Protein AF-A0AAU6J043-F1 (afdb_monomer_lite)

Foldseek 3Di:
DPPQQAAPQPRHGDDPPQWDAQPLPLRGTHGPDPDVVGSNVVCQVVPPSNPDPDLVNLLVLLVQLLVCVVVVVPVSNVVSLVVDDLVSSLSNQLSVLVNVCVVCVVPDPPVRSVVVSVVSSVVSNVVSVVVD

Sequence (132 aa):
MTARLRCAVCDRPLKAGRHRLCVRGCGAHLCRAVHIPQCTDVHGGQCPNRPEPDMNDYLNVGALITAAALDDDTAAVRMLLASLPPEQIAAAVEGAVLAMAGLVREVVTPEAVQNAARSARVLAIQAANERN

pLDDT: mean 75.79, std 11.31, range [46.62, 94.94]

Structure (mmCIF, N/CA/C/O backbone):
data_AF-A0AAU6J043-F1
#
_entry.id   AF-A0AAU6J043-F1
#
loop_
_atom_site.group_PDB
_atom_site.id
_atom_site.type_symbol
_atom_site.label_atom_id
_atom_site.label_alt_id
_atom_site.label_comp_id
_atom_site.label_asym_id
_atom_site.label_entity_id
_atom_site.label_seq_id
_atom_site.pdbx_PDB_ins_code
_atom_site.Cartn_x
_atom_site.Cartn_y
_atom_site.Cartn_z
_atom_site.occupancy
_atom_site.B_iso_or_equiv
_atom_site.auth_seq_id
_atom_site.auth_comp_id
_atom_site.auth_asym_id
_atom_site.auth_atom_id
_atom_site.pdbx_PDB_model_num
ATOM 1 N N . MET A 1 1 ? 16.695 16.497 -39.782 1.00 46.62 1 MET A N 1
ATOM 2 C CA . MET A 1 1 ? 17.287 15.668 -38.708 1.00 46.62 1 MET A CA 1
ATOM 3 C C . MET A 1 1 ? 16.155 15.004 -37.939 1.00 46.62 1 MET A C 1
ATOM 5 O O . MET A 1 1 ? 15.464 15.684 -37.198 1.00 46.62 1 MET A O 1
ATOM 9 N N . THR A 1 2 ? 15.881 13.718 -38.156 1.00 51.16 2 THR A N 1
ATOM 10 C CA . THR A 1 2 ? 14.850 13.001 -37.388 1.00 51.16 2 THR A CA 1
ATOM 11 C C . THR A 1 2 ? 15.378 12.769 -35.976 1.00 51.16 2 THR A C 1
ATOM 13 O O . THR A 1 2 ? 16.361 12.046 -35.801 1.00 51.16 2 THR A O 1
ATOM 16 N N . ALA A 1 3 ? 14.767 13.405 -34.974 1.00 58.16 3 ALA A N 1
ATOM 17 C CA . ALA A 1 3 ? 15.091 13.157 -33.575 1.00 58.16 3 ALA A CA 1
ATOM 18 C C . ALA A 1 3 ? 14.932 11.654 -33.297 1.00 58.16 3 ALA A C 1
ATOM 20 O O . ALA A 1 3 ? 13.850 11.084 -33.457 1.00 58.16 3 ALA A O 1
ATOM 21 N N . ARG A 1 4 ? 16.034 10.979 -32.955 1.00 77.06 4 ARG A N 1
ATOM 22 C CA . ARG A 1 4 ? 15.996 9.564 -32.580 1.00 77.06 4 ARG A CA 1
ATOM 23 C C . ARG A 1 4 ? 15.392 9.487 -31.185 1.00 77.06 4 ARG A C 1
ATOM 25 O O . ARG A 1 4 ? 16.060 9.839 -30.218 1.00 77.06 4 ARG A O 1
ATOM 32 N N . LEU A 1 5 ? 14.141 9.039 -31.098 1.00 88.50 5 LEU A N 1
ATOM 33 C CA . LEU A 1 5 ? 13.497 8.706 -29.828 1.00 88.50 5 LEU A CA 1
ATOM 34 C C . LEU A 1 5 ? 14.398 7.750 -29.031 1.00 88.50 5 LEU A C 1
ATOM 36 O O . LEU A 1 5 ? 15.001 6.841 -29.610 1.00 88.50 5 LEU A O 1
ATOM 40 N N . ARG A 1 6 ? 14.487 7.943 -27.715 1.00 93.00 6 ARG A N 1
ATOM 41 C CA . ARG A 1 6 ? 15.280 7.107 -26.804 1.00 93.00 6 ARG A CA 1
ATOM 42 C C . ARG A 1 6 ? 14.400 6.523 -25.710 1.00 93.00 6 ARG A C 1
ATOM 44 O O . ARG A 1 6 ? 13.366 7.090 -25.369 1.00 93.00 6 ARG A O 1
ATOM 51 N N . CYS A 1 7 ? 14.793 5.358 -25.205 1.00 93.69 7 CYS A N 1
ATOM 52 C CA . CYS A 1 7 ? 14.125 4.738 -24.070 1.00 93.69 7 CYS A CA 1
ATOM 53 C C . CYS A 1 7 ? 14.317 5.602 -22.819 1.00 93.69 7 CYS A C 1
ATOM 55 O O . CYS A 1 7 ? 15.455 5.881 -22.460 1.00 93.69 7 CYS A O 1
ATOM 57 N N . ALA A 1 8 ? 13.239 5.943 -22.115 1.00 93.81 8 ALA A N 1
ATOM 58 C CA . ALA A 1 8 ? 13.307 6.750 -20.894 1.00 93.81 8 ALA A CA 1
ATOM 59 C C . ALA A 1 8 ? 14.033 6.062 -19.717 1.00 93.81 8 ALA A C 1
ATOM 61 O O . ALA A 1 8 ? 14.361 6.723 -18.742 1.00 93.81 8 ALA A O 1
ATOM 62 N N . VAL A 1 9 ? 14.266 4.744 -19.796 1.00 94.38 9 VAL A N 1
ATOM 63 C CA . VAL A 1 9 ? 14.916 3.960 -18.729 1.00 94.38 9 VAL A CA 1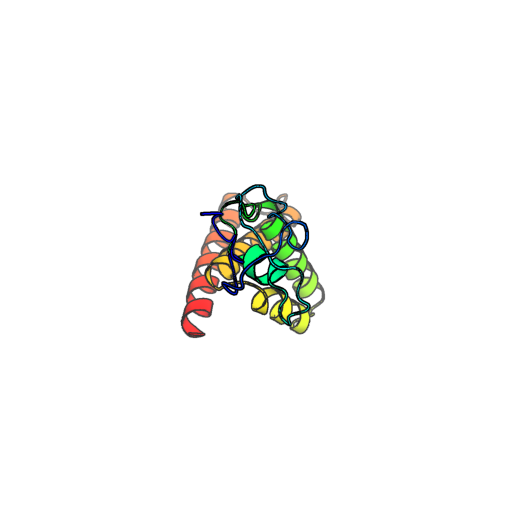
ATOM 64 C C . VAL A 1 9 ? 16.356 3.597 -19.075 1.00 94.38 9 VAL A C 1
ATOM 66 O O . VAL A 1 9 ? 17.258 3.826 -18.284 1.00 94.38 9 VAL A O 1
ATOM 69 N N . CYS A 1 10 ? 16.585 3.002 -20.249 1.00 92.81 10 CYS A N 1
ATOM 70 C CA . CYS A 1 10 ? 17.901 2.468 -20.623 1.00 92.81 10 CYS A CA 1
ATOM 71 C C . CYS A 1 10 ? 18.623 3.287 -21.700 1.00 92.81 10 CYS A C 1
ATOM 73 O O . CYS A 1 10 ? 19.609 2.817 -22.260 1.00 92.81 10 CYS A O 1
ATOM 75 N N . ASP A 1 11 ? 18.079 4.451 -22.067 1.00 92.38 11 ASP A N 1
ATOM 76 C CA . ASP A 1 11 ? 18.603 5.393 -23.071 1.00 92.38 11 ASP A CA 1
ATOM 77 C C . ASP A 1 11 ? 18.838 4.816 -24.489 1.00 92.38 11 ASP A C 1
ATOM 79 O O . ASP A 1 11 ? 19.315 5.485 -25.410 1.00 92.38 11 ASP A O 1
ATOM 83 N N . ARG A 1 12 ? 18.443 3.560 -24.728 1.00 90.06 12 ARG A N 1
ATOM 84 C CA . ARG A 1 12 ? 18.629 2.887 -26.016 1.00 90.06 12 ARG A CA 1
ATOM 85 C C . ARG A 1 12 ? 17.862 3.614 -27.133 1.00 90.06 12 ARG A C 1
ATOM 87 O O . ARG A 1 12 ? 16.671 3.891 -26.957 1.00 90.06 12 ARG A O 1
ATOM 94 N N . PRO A 1 13 ? 18.474 3.832 -28.316 1.00 91.31 13 PRO A N 1
ATOM 95 C CA . PRO A 1 13 ? 17.778 4.379 -29.476 1.00 91.31 13 PRO A CA 1
ATOM 96 C C . PRO A 1 13 ? 16.594 3.503 -29.895 1.00 91.31 13 PRO A C 1
ATOM 98 O O . PRO A 1 13 ? 16.728 2.290 -30.084 1.00 91.31 13 PRO A O 1
ATOM 101 N N . LEU A 1 14 ? 15.434 4.125 -30.074 1.00 90.88 14 LEU A N 1
ATOM 102 C CA . LEU A 1 14 ? 14.192 3.462 -30.440 1.00 90.88 14 LEU A CA 1
ATOM 103 C C . LEU A 1 14 ? 13.976 3.535 -31.950 1.00 90.88 14 LEU A C 1
ATOM 105 O O . LEU A 1 14 ? 14.108 4.586 -32.576 1.00 90.88 14 LEU A O 1
ATOM 109 N N . LYS A 1 15 ? 13.601 2.399 -32.543 1.00 85.50 15 LYS A N 1
ATOM 110 C CA . LYS A 1 15 ? 13.125 2.352 -33.931 1.00 85.50 15 LYS A CA 1
ATOM 111 C C . LYS A 1 15 ? 11.628 2.674 -33.965 1.00 85.50 15 LYS A C 1
ATOM 113 O O . LYS A 1 15 ? 10.886 2.298 -33.049 1.00 85.50 15 LYS A O 1
ATOM 118 N N . ALA A 1 16 ? 11.182 3.341 -35.029 1.00 78.50 16 ALA A N 1
ATOM 119 C CA . ALA A 1 16 ? 9.761 3.580 -35.280 1.00 78.50 16 ALA A CA 1
ATOM 120 C C . ALA A 1 16 ? 8.977 2.252 -35.217 1.00 78.50 16 ALA A C 1
ATOM 122 O O . ALA A 1 16 ? 9.461 1.219 -35.683 1.00 78.50 16 ALA A O 1
ATOM 123 N N . GLY A 1 17 ? 7.821 2.253 -34.547 1.00 79.25 17 GLY A N 1
ATOM 124 C CA . GLY A 1 17 ? 6.982 1.061 -34.350 1.00 79.25 17 GLY A CA 1
ATOM 125 C C . GLY A 1 17 ? 7.531 -0.017 -33.397 1.00 79.25 17 GLY A C 1
ATOM 126 O O . GLY A 1 17 ? 6.811 -0.956 -33.069 1.00 79.25 17 GLY A O 1
ATOM 127 N N . ARG A 1 18 ? 8.775 0.094 -32.901 1.00 85.06 18 ARG A N 1
ATOM 128 C CA . ARG A 1 18 ? 9.401 -0.889 -31.985 1.00 85.06 18 ARG A CA 1
ATOM 129 C C . ARG A 1 18 ? 9.582 -0.377 -30.555 1.00 85.06 18 ARG A C 1
ATOM 131 O O . ARG A 1 18 ? 10.531 -0.747 -29.866 1.00 85.06 18 ARG A O 1
ATOM 13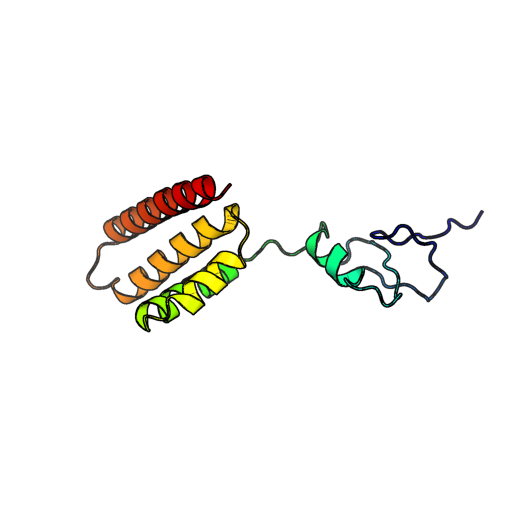8 N N . HIS A 1 19 ? 8.666 0.466 -30.101 1.00 91.38 19 HIS A N 1
ATOM 139 C CA . HIS A 1 19 ? 8.612 0.938 -28.721 1.00 91.38 19 HIS A CA 1
ATOM 140 C C . HIS A 1 19 ? 7.172 0.896 -28.194 1.00 91.38 19 HIS A C 1
ATOM 142 O O . HIS A 1 19 ? 6.235 0.548 -28.921 1.00 91.38 19 HIS A O 1
ATOM 148 N N . ARG A 1 20 ? 7.003 1.142 -26.900 1.00 91.50 20 ARG A N 1
ATOM 149 C CA . ARG A 1 20 ? 5.707 1.351 -26.250 1.00 91.50 20 ARG A CA 1
ATOM 150 C C . ARG A 1 20 ? 5.709 2.741 -25.636 1.00 91.50 20 ARG A C 1
ATOM 152 O O . ARG A 1 20 ? 6.757 3.211 -25.206 1.00 91.50 20 ARG A O 1
ATOM 159 N N . LEU A 1 21 ? 4.554 3.384 -25.625 1.00 93.81 21 LEU A N 1
ATOM 160 C CA . LEU A 1 21 ? 4.342 4.564 -24.799 1.00 93.81 21 LEU A CA 1
ATOM 161 C C . LEU A 1 21 ? 3.949 4.106 -23.397 1.00 93.81 21 LEU A C 1
ATOM 163 O O . LEU A 1 21 ? 3.380 3.022 -23.234 1.00 93.81 21 LEU A O 1
ATOM 167 N N . CYS A 1 22 ? 4.262 4.915 -22.392 1.00 93.94 22 CYS A N 1
ATOM 168 C CA . CYS A 1 22 ? 3.766 4.680 -21.047 1.00 93.94 22 CYS A CA 1
ATOM 169 C C . CYS A 1 22 ? 2.233 4.631 -21.053 1.00 93.94 22 CYS A C 1
ATOM 171 O O . CYS A 1 22 ? 1.573 5.574 -21.490 1.00 93.94 22 CYS A O 1
ATOM 173 N N . VAL A 1 23 ? 1.674 3.542 -20.523 1.00 91.81 23 VAL A N 1
ATOM 174 C CA . VAL A 1 23 ? 0.219 3.331 -20.428 1.00 91.81 23 VAL A CA 1
ATOM 175 C C . VAL A 1 23 ? -0.470 4.350 -19.518 1.00 91.81 23 VAL A C 1
ATOM 177 O O . VAL A 1 23 ? -1.669 4.555 -19.632 1.00 91.81 23 VAL A O 1
ATOM 180 N N . ARG A 1 24 ? 0.294 5.024 -18.648 1.00 89.62 24 ARG A N 1
ATOM 181 C CA . ARG A 1 24 ? -0.195 6.079 -17.746 1.00 89.62 24 ARG A CA 1
ATOM 182 C C . ARG A 1 24 ? -0.161 7.478 -18.372 1.00 89.62 24 ARG A C 1
ATOM 184 O O . ARG A 1 24 ? -0.362 8.471 -17.683 1.00 89.62 24 ARG A O 1
ATOM 191 N N . GLY A 1 25 ? 0.160 7.584 -19.663 1.00 92.00 25 GLY A N 1
ATOM 192 C CA . GLY A 1 25 ? 0.055 8.840 -20.409 1.00 92.00 25 GLY A CA 1
ATOM 193 C C . GLY A 1 25 ? 1.128 9.891 -20.104 1.00 92.00 25 GLY A C 1
ATOM 194 O O . GLY A 1 25 ? 0.972 11.030 -20.520 1.00 92.00 25 GLY A O 1
ATOM 195 N N . CYS A 1 26 ? 2.235 9.545 -19.434 1.00 94.00 26 CYS A N 1
ATOM 196 C CA . CYS A 1 26 ? 3.302 10.513 -19.121 1.00 94.00 26 CYS A CA 1
ATOM 197 C C . CYS A 1 26 ? 4.197 10.884 -20.324 1.00 94.00 26 CYS A C 1
ATOM 199 O O . CYS A 1 26 ? 5.170 11.614 -20.171 1.00 94.00 26 CYS A O 1
ATOM 201 N N . GLY A 1 27 ? 3.925 10.333 -21.512 1.00 93.38 27 GLY A N 1
ATOM 202 C CA . GLY A 1 27 ? 4.703 10.577 -22.732 1.00 93.38 27 GLY A CA 1
ATOM 203 C C . GLY A 1 27 ? 6.028 9.808 -22.836 1.00 93.38 27 GLY A C 1
ATOM 204 O O . GLY A 1 27 ? 6.693 9.887 -23.866 1.00 93.38 27 GLY A O 1
ATOM 205 N N . ALA A 1 28 ? 6.419 9.025 -21.824 1.00 94.25 28 ALA A N 1
ATOM 206 C CA . ALA A 1 28 ? 7.666 8.262 -21.871 1.00 94.25 28 ALA A CA 1
ATOM 207 C C . ALA A 1 28 ? 7.635 7.159 -22.946 1.00 94.25 28 ALA A C 1
ATOM 209 O O . ALA A 1 28 ? 6.700 6.354 -23.011 1.00 94.25 28 ALA A O 1
ATOM 210 N N . HIS A 1 29 ? 8.698 7.083 -23.753 1.00 94.94 29 HIS A N 1
ATOM 211 C CA . HIS A 1 29 ? 8.910 6.003 -24.715 1.00 94.94 29 HIS A CA 1
ATOM 212 C C . HIS A 1 29 ? 9.773 4.898 -24.092 1.00 94.94 29 HIS A C 1
ATOM 214 O O . HIS A 1 29 ? 10.864 5.154 -23.586 1.00 94.94 29 HIS A O 1
ATOM 220 N N . LEU A 1 30 ? 9.308 3.652 -24.159 1.00 94.25 30 LEU A N 1
ATOM 221 C CA . LEU A 1 30 ? 9.937 2.488 -23.535 1.00 94.25 30 LEU A CA 1
ATOM 222 C C . LEU A 1 30 ? 10.290 1.443 -24.594 1.00 94.25 30 LEU A C 1
ATOM 224 O O . LEU A 1 30 ? 9.494 1.138 -25.491 1.00 94.25 30 LEU A O 1
ATOM 228 N N . CYS A 1 31 ? 11.497 0.885 -24.511 1.00 93.06 31 CYS A N 1
ATOM 229 C CA . CYS A 1 31 ? 11.907 -0.185 -25.413 1.00 93.06 31 CYS A CA 1
ATOM 230 C C . CYS A 1 31 ? 11.124 -1.480 -25.118 1.00 93.06 31 CYS A C 1
ATOM 232 O O . CYS A 1 31 ? 10.635 -1.695 -24.014 1.00 93.06 31 CYS A O 1
ATOM 234 N N . ARG A 1 32 ? 11.000 -2.355 -26.125 1.00 88.81 32 ARG A N 1
ATOM 235 C CA . ARG A 1 32 ? 10.397 -3.699 -25.987 1.00 88.81 32 ARG A CA 1
ATOM 236 C C . ARG A 1 32 ? 11.442 -4.807 -25.836 1.00 88.81 32 ARG A C 1
ATOM 238 O O . ARG A 1 32 ? 11.144 -5.969 -26.087 1.00 88.81 32 ARG A O 1
ATOM 245 N N . ALA A 1 33 ? 12.688 -4.440 -25.555 1.00 85.50 33 ALA A N 1
ATOM 246 C CA . ALA A 1 33 ? 13.732 -5.431 -25.364 1.00 85.50 33 ALA A CA 1
ATOM 247 C C . ALA A 1 33 ? 13.439 -6.224 -24.083 1.00 85.50 33 ALA A C 1
ATOM 249 O O . ALA A 1 33 ? 13.030 -5.647 -23.076 1.00 85.50 33 ALA A O 1
ATOM 250 N N . VAL A 1 34 ? 13.631 -7.540 -24.147 1.00 81.69 34 VAL A N 1
ATOM 251 C CA . VAL A 1 34 ? 13.470 -8.441 -23.003 1.00 81.69 34 VAL A CA 1
ATOM 252 C C . VAL A 1 34 ? 14.674 -8.230 -22.081 1.00 81.69 34 VAL A C 1
ATOM 254 O O . VAL A 1 34 ? 15.723 -8.838 -22.269 1.00 81.69 34 VAL A O 1
ATOM 257 N N . HIS A 1 35 ? 14.547 -7.292 -21.145 1.00 77.44 35 HIS A N 1
ATOM 258 C CA . HIS A 1 35 ? 15.497 -7.059 -20.057 1.00 77.44 35 HIS A CA 1
ATOM 259 C C . HIS A 1 35 ? 14.917 -7.612 -18.752 1.00 77.44 35 HIS A C 1
ATOM 261 O O . HIS A 1 35 ? 13.697 -7.660 -18.601 1.00 77.44 35 HIS A O 1
ATOM 267 N N . ILE A 1 36 ? 15.779 -8.016 -17.817 1.00 75.06 36 ILE A N 1
ATOM 268 C CA . ILE A 1 36 ? 15.386 -8.337 -16.441 1.00 75.06 36 ILE A CA 1
ATOM 269 C C . ILE A 1 36 ? 16.142 -7.365 -15.526 1.00 75.06 36 ILE A C 1
ATOM 271 O O . ILE A 1 36 ? 17.372 -7.443 -15.483 1.00 75.06 36 ILE A O 1
ATOM 275 N N . PRO A 1 37 ? 15.449 -6.438 -14.836 1.00 82.62 37 PRO A N 1
ATOM 276 C CA . PRO A 1 37 ? 14.009 -6.145 -14.931 1.00 82.62 37 PRO A CA 1
ATOM 277 C C . PRO A 1 37 ? 13.607 -5.502 -16.276 1.00 82.62 37 PRO A C 1
ATOM 279 O O . PRO A 1 37 ? 14.440 -4.909 -16.970 1.00 82.62 37 PRO A O 1
ATOM 282 N N . GLN A 1 38 ? 12.328 -5.602 -16.663 1.00 89.31 38 GLN A N 1
ATOM 283 C CA . GLN A 1 38 ? 11.850 -4.976 -17.902 1.00 89.31 38 GLN A CA 1
ATOM 284 C C . GLN A 1 38 ? 11.786 -3.454 -17.739 1.00 89.31 38 GLN A C 1
ATOM 286 O O . GLN A 1 38 ? 11.384 -2.940 -16.696 1.00 89.31 38 GLN A O 1
ATOM 291 N N . CYS A 1 39 ? 12.112 -2.699 -18.796 1.00 92.81 39 CYS A N 1
ATOM 292 C CA . CYS A 1 39 ? 12.040 -1.232 -18.751 1.00 92.81 39 CYS A CA 1
ATOM 293 C C . CYS A 1 39 ? 10.622 -0.705 -18.465 1.00 92.81 39 CYS A C 1
ATOM 295 O O . CYS A 1 39 ? 10.480 0.409 -17.972 1.00 92.81 39 CYS A O 1
ATOM 297 N N . THR A 1 40 ? 9.578 -1.482 -18.763 1.00 90.56 40 THR A N 1
ATOM 298 C CA . THR A 1 40 ? 8.196 -1.161 -18.381 1.00 90.56 40 THR A CA 1
ATOM 299 C C . THR A 1 40 ? 7.990 -1.165 -16.876 1.00 90.56 40 THR A C 1
ATOM 301 O O . THR A 1 40 ? 7.345 -0.255 -16.363 1.00 90.56 40 THR A O 1
ATOM 304 N N . ASP A 1 41 ? 8.582 -2.127 -16.178 1.00 88.06 41 ASP A N 1
ATOM 305 C CA . ASP A 1 41 ? 8.394 -2.311 -14.740 1.00 88.06 41 ASP A CA 1
ATOM 306 C C . ASP A 1 41 ? 9.216 -1.276 -13.972 1.00 88.06 41 ASP A C 1
ATOM 308 O O . ASP A 1 41 ? 8.693 -0.581 -13.102 1.00 88.06 41 ASP A O 1
ATOM 312 N N . VAL A 1 42 ? 10.475 -1.079 -14.388 1.00 90.38 42 VAL A N 1
ATOM 313 C CA . VAL A 1 42 ? 11.356 -0.039 -13.833 1.00 90.38 42 VAL A CA 1
ATOM 314 C C . VAL A 1 42 ? 10.718 1.344 -13.984 1.00 90.38 42 VAL A C 1
ATOM 316 O O . VAL A 1 42 ? 10.601 2.085 -13.009 1.00 90.38 42 VAL A O 1
ATOM 319 N N . HIS A 1 43 ? 10.231 1.679 -15.186 1.00 92.88 43 HIS A N 1
ATOM 320 C CA . HIS A 1 43 ? 9.510 2.934 -15.399 1.00 92.88 43 HIS A CA 1
ATOM 321 C C . HIS A 1 43 ? 8.216 3.001 -14.580 1.00 92.88 43 HIS A C 1
ATOM 323 O O . HIS A 1 43 ? 7.858 4.062 -14.077 1.00 92.88 43 HIS A O 1
ATOM 329 N N . GLY A 1 44 ? 7.511 1.878 -14.429 1.00 87.94 44 GLY A N 1
ATOM 330 C CA . GLY A 1 44 ? 6.297 1.774 -13.629 1.00 87.94 44 GLY A CA 1
ATOM 331 C C . GLY A 1 44 ? 6.481 2.257 -12.187 1.00 87.94 44 GLY A C 1
ATOM 332 O O . GLY A 1 44 ? 5.582 2.907 -11.660 1.00 87.94 44 GLY A O 1
ATOM 333 N N . GLY A 1 45 ? 7.638 2.033 -11.563 1.00 83.62 45 GLY A N 1
ATOM 334 C CA . GLY A 1 45 ? 7.924 2.567 -10.223 1.00 83.62 45 GLY A CA 1
ATOM 335 C C . GLY A 1 45 ? 8.195 4.079 -10.188 1.00 83.62 45 GLY A C 1
ATOM 336 O O . GLY A 1 45 ? 7.907 4.742 -9.191 1.00 83.62 45 GLY A O 1
ATOM 337 N N . GLN A 1 46 ? 8.714 4.632 -11.288 1.00 88.31 46 GLN A N 1
ATOM 338 C CA . GLN A 1 46 ? 9.259 5.996 -11.384 1.00 88.31 46 GLN A CA 1
ATOM 339 C C . GLN A 1 46 ? 8.375 6.974 -12.177 1.00 88.31 46 GLN A C 1
ATOM 341 O O . GLN A 1 46 ? 8.721 8.141 -12.339 1.00 88.31 46 GLN A O 1
ATOM 346 N N . CYS A 1 47 ? 7.259 6.506 -12.734 1.00 91.25 47 CYS A N 1
ATOM 347 C CA . CYS A 1 47 ? 6.401 7.317 -13.589 1.00 91.25 47 CYS A CA 1
ATOM 348 C C . CYS A 1 47 ? 5.794 8.495 -12.800 1.00 91.25 47 CYS A C 1
ATOM 350 O O . CYS A 1 47 ? 5.205 8.252 -11.747 1.00 91.25 47 CYS A O 1
ATOM 352 N N . PRO A 1 48 ? 5.844 9.739 -13.316 1.00 88.31 48 PRO A N 1
ATOM 353 C CA . PRO A 1 48 ? 5.231 10.892 -12.650 1.00 88.31 48 PRO A CA 1
ATOM 354 C C . PRO A 1 48 ? 3.700 10.797 -12.602 1.00 88.31 48 PRO A C 1
ATOM 356 O O . PRO A 1 48 ? 3.084 11.323 -11.689 1.00 88.31 48 PRO A O 1
ATOM 359 N N . ASN A 1 49 ? 3.096 10.061 -13.540 1.00 90.12 49 ASN A N 1
ATOM 360 C CA . ASN A 1 49 ? 1.667 9.742 -13.541 1.00 90.12 49 ASN A CA 1
ATOM 361 C C . ASN A 1 49 ? 1.391 8.394 -12.858 1.00 90.12 49 ASN A C 1
ATOM 363 O O . ASN A 1 49 ? 0.419 7.714 -13.199 1.00 90.12 49 ASN A O 1
ATOM 367 N N . ARG A 1 50 ? 2.285 7.907 -11.984 1.00 83.94 50 ARG A N 1
ATOM 368 C CA . ARG A 1 50 ? 1.930 6.761 -11.144 1.00 83.94 50 ARG A CA 1
ATOM 369 C C . ARG A 1 50 ? 0.745 7.189 -10.270 1.00 83.94 50 ARG A C 1
ATOM 371 O O . ARG A 1 50 ? 0.785 8.306 -9.757 1.00 83.94 50 ARG A O 1
ATOM 378 N N . PRO A 1 51 ? -0.300 6.356 -10.136 1.00 73.88 51 PRO A N 1
ATOM 379 C CA . PRO A 1 51 ? -1.326 6.638 -9.147 1.00 73.88 51 PRO A CA 1
ATOM 380 C C . PRO A 1 51 ? -0.631 6.791 -7.796 1.00 73.88 51 PRO A C 1
ATOM 382 O O . PRO A 1 51 ? 0.268 6.005 -7.470 1.00 73.88 51 PRO A O 1
ATOM 385 N N . GLU A 1 52 ? -0.986 7.837 -7.055 1.00 69.00 52 GLU A N 1
ATOM 386 C CA . GLU A 1 52 ? -0.637 7.854 -5.644 1.00 69.00 52 GLU A CA 1
ATOM 387 C C . GLU A 1 52 ? -1.284 6.621 -5.008 1.00 69.00 52 GLU A C 1
ATOM 389 O O . GLU A 1 52 ? -2.409 6.279 -5.386 1.00 69.00 52 GLU A O 1
ATOM 394 N N . PRO A 1 53 ? -0.568 5.902 -4.131 1.00 63.56 53 PRO A N 1
ATOM 395 C CA . PRO A 1 53 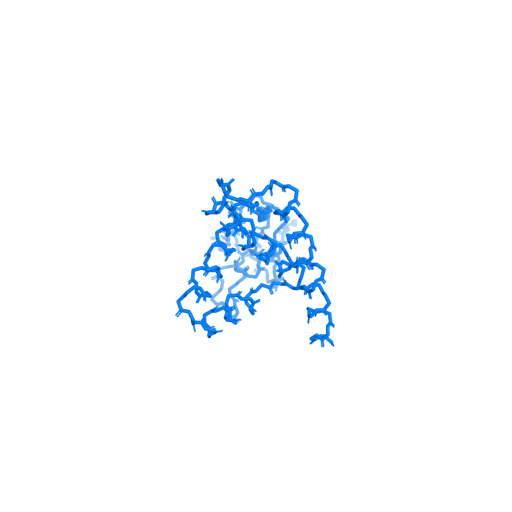? -1.168 4.789 -3.413 1.00 63.56 53 PRO A CA 1
ATOM 396 C C . PRO A 1 53 ? -2.439 5.291 -2.721 1.00 63.56 53 PRO A C 1
ATOM 398 O O . PRO A 1 53 ? -2.387 6.258 -1.957 1.00 63.56 53 PRO A O 1
ATOM 401 N N . ASP A 1 54 ? -3.578 4.678 -3.054 1.00 62.81 54 ASP A N 1
ATOM 402 C CA . ASP A 1 54 ? -4.866 5.038 -2.467 1.00 62.81 54 ASP A CA 1
ATOM 403 C C . ASP A 1 54 ? -4.783 4.752 -0.964 1.00 62.81 54 ASP A C 1
ATOM 405 O O . ASP A 1 54 ? -4.209 3.754 -0.527 1.00 62.81 54 ASP A O 1
ATOM 409 N N . MET A 1 55 ? -5.381 5.614 -0.151 1.00 53.22 55 MET A N 1
ATOM 410 C CA . MET A 1 55 ? -5.559 5.363 1.272 1.00 53.22 55 MET A CA 1
ATOM 411 C C . MET A 1 55 ? -6.220 3.986 1.529 1.00 53.22 55 MET A C 1
ATOM 413 O O . MET A 1 55 ? -5.916 3.336 2.530 1.00 53.22 55 MET A O 1
ATOM 417 N N . ASN A 1 56 ? -7.052 3.496 0.595 1.00 55.72 56 ASN A N 1
ATOM 418 C CA . ASN A 1 56 ? -7.618 2.141 0.624 1.00 55.72 56 ASN A CA 1
ATOM 419 C C . ASN A 1 56 ? -6.582 1.016 0.476 1.00 55.72 56 ASN A C 1
ATOM 421 O O . ASN A 1 56 ? -6.780 -0.053 1.052 1.00 55.72 56 ASN A O 1
ATOM 425 N N . ASP A 1 57 ? -5.472 1.224 -0.238 1.00 65.81 57 ASP A N 1
ATOM 426 C CA . ASP A 1 57 ? -4.422 0.205 -0.370 1.00 65.81 57 ASP A CA 1
ATOM 427 C C . ASP A 1 57 ? -3.760 -0.062 0.989 1.00 65.81 57 ASP A C 1
ATOM 429 O O . ASP A 1 57 ? -3.506 -1.212 1.351 1.00 65.81 57 ASP A O 1
ATOM 433 N N . TYR A 1 58 ? -3.577 0.981 1.803 1.00 64.00 58 TYR A N 1
ATOM 434 C CA . TYR A 1 58 ? -3.035 0.845 3.156 1.00 64.00 58 TYR A CA 1
ATOM 435 C C . TYR A 1 58 ? -4.027 0.234 4.143 1.00 64.00 58 TYR A C 1
ATOM 437 O O . TYR A 1 58 ? -3.613 -0.516 5.025 1.00 64.00 58 TYR A O 1
ATOM 445 N N . LEU A 1 59 ? -5.327 0.504 3.990 1.00 62.59 59 LEU A N 1
ATOM 446 C CA . LEU A 1 59 ? -6.362 -0.167 4.781 1.00 62.59 59 LEU A CA 1
ATO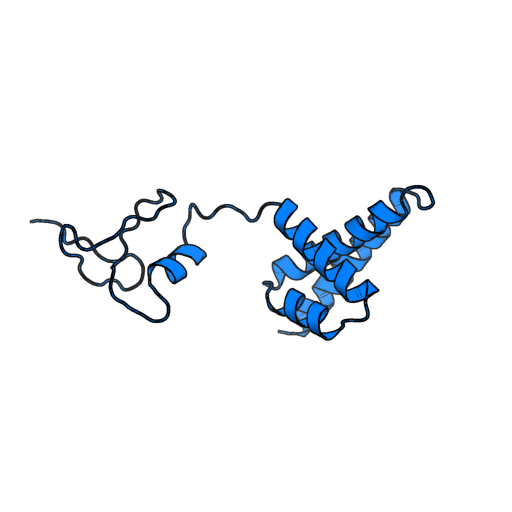M 447 C C . LEU A 1 59 ? -6.427 -1.665 4.461 1.00 62.59 59 LEU A C 1
ATOM 449 O O . LEU A 1 59 ? -6.548 -2.472 5.379 1.00 62.59 59 LEU A O 1
ATOM 453 N N . ASN A 1 60 ? -6.272 -2.047 3.192 1.00 66.06 60 ASN A N 1
ATOM 454 C CA . ASN A 1 60 ? -6.226 -3.451 2.781 1.00 66.06 60 ASN A CA 1
ATOM 455 C C . ASN A 1 60 ? -4.978 -4.164 3.321 1.00 66.06 60 ASN A C 1
ATOM 457 O O . ASN A 1 60 ? -5.083 -5.265 3.861 1.00 66.06 60 ASN A O 1
ATOM 461 N N . VAL A 1 61 ? -3.801 -3.533 3.238 1.00 69.12 61 VAL A N 1
ATOM 462 C CA . VAL A 1 61 ? -2.567 -4.082 3.825 1.00 69.12 61 VAL A CA 1
ATOM 463 C C . VAL A 1 61 ? -2.668 -4.155 5.351 1.00 69.12 61 VAL A C 1
ATOM 465 O O . VAL A 1 61 ? -2.304 -5.172 5.937 1.00 69.12 61 VAL A O 1
ATOM 468 N N . GLY A 1 62 ? -3.222 -3.125 5.996 1.00 66.31 62 GLY A N 1
ATOM 469 C CA . GLY A 1 62 ? -3.495 -3.111 7.432 1.00 66.31 62 GLY A CA 1
ATOM 470 C C . GLY A 1 62 ? -4.429 -4.246 7.856 1.00 66.31 62 GLY A C 1
ATOM 471 O O . GLY A 1 62 ? -4.121 -4.960 8.803 1.00 66.31 62 GLY A O 1
ATOM 472 N N . ALA A 1 63 ? -5.513 -4.484 7.113 1.00 66.56 63 ALA A N 1
ATOM 473 C CA . ALA A 1 63 ? -6.444 -5.581 7.370 1.00 66.56 63 ALA A CA 1
ATOM 474 C C . ALA A 1 63 ? -5.790 -6.965 7.214 1.00 66.56 63 ALA A C 1
ATOM 476 O O . ALA A 1 63 ? -6.047 -7.852 8.026 1.00 66.56 63 ALA A O 1
ATOM 477 N N . LEU A 1 64 ? -4.916 -7.149 6.219 1.00 67.19 64 LEU A N 1
ATOM 478 C CA . LEU A 1 64 ? -4.156 -8.392 6.038 1.00 67.19 64 LEU A CA 1
ATOM 479 C C . LEU A 1 64 ? -3.148 -8.623 7.170 1.00 67.19 64 LEU A C 1
ATOM 481 O O . LEU A 1 64 ? -3.020 -9.747 7.648 1.00 67.19 64 LEU A O 1
ATOM 485 N N . ILE A 1 65 ? -2.469 -7.567 7.630 1.00 69.12 65 ILE A N 1
ATOM 486 C CA . ILE A 1 65 ? -1.577 -7.633 8.795 1.00 69.12 65 ILE A CA 1
ATOM 487 C C . ILE A 1 65 ? -2.374 -8.007 10.048 1.00 69.12 65 ILE A C 1
ATOM 489 O O . ILE A 1 65 ? -1.944 -8.876 10.802 1.00 69.12 65 ILE A O 1
ATOM 493 N N . THR A 1 66 ? -3.540 -7.391 10.258 1.00 70.00 66 THR A N 1
ATOM 494 C CA . THR A 1 66 ? -4.431 -7.715 11.378 1.00 70.00 66 THR A CA 1
ATOM 495 C C . THR A 1 66 ? -4.908 -9.163 11.317 1.00 70.00 66 THR A C 1
ATOM 497 O O . THR A 1 66 ? -4.838 -9.852 12.327 1.00 70.00 66 THR A O 1
ATOM 500 N N . ALA A 1 67 ? -5.360 -9.642 10.156 1.00 66.81 67 ALA A N 1
ATOM 501 C CA . ALA A 1 67 ? -5.807 -11.023 9.988 1.00 66.81 67 ALA A CA 1
ATOM 502 C C . ALA A 1 67 ? -4.675 -12.022 10.278 1.00 66.81 67 ALA A C 1
ATOM 504 O O . ALA A 1 67 ? -4.848 -12.918 11.095 1.00 66.81 67 ALA A O 1
ATOM 505 N N . ALA A 1 68 ? -3.487 -11.804 9.704 1.00 65.56 68 ALA A N 1
ATOM 506 C CA . ALA A 1 68 ? -2.321 -12.647 9.959 1.00 65.56 68 ALA A CA 1
ATOM 507 C C . ALA A 1 68 ? -1.895 -12.633 11.438 1.00 65.56 68 ALA A C 1
ATOM 509 O O . ALA A 1 68 ? -1.507 -13.664 11.976 1.00 65.56 68 ALA A O 1
ATOM 510 N N . ALA A 1 69 ? -1.994 -11.483 12.113 1.00 68.00 69 ALA A N 1
ATOM 511 C CA . ALA A 1 69 ? -1.713 -11.382 13.542 1.00 68.00 69 ALA A CA 1
ATOM 512 C C . ALA A 1 69 ? -2.753 -12.120 14.405 1.00 68.00 69 ALA A C 1
ATOM 514 O O . ALA A 1 69 ? -2.383 -12.714 15.414 1.00 68.00 69 ALA A O 1
ATOM 515 N N . LEU A 1 70 ? -4.035 -12.100 14.019 1.00 67.75 70 LEU A N 1
ATOM 516 C CA . LEU A 1 70 ? -5.095 -12.854 14.701 1.00 67.75 70 LEU A CA 1
ATOM 517 C C . LEU A 1 70 ? -4.937 -14.373 14.524 1.00 67.75 70 LEU A C 1
ATOM 519 O O . LEU A 1 70 ? -5.274 -15.116 15.442 1.00 67.75 70 LEU A O 1
ATOM 523 N N . ASP A 1 71 ? -4.383 -14.813 13.392 1.00 68.38 71 ASP A N 1
ATOM 524 C CA . ASP A 1 71 ? -4.066 -16.219 13.103 1.00 68.38 71 ASP A CA 1
ATOM 525 C C . ASP A 1 71 ? -2.698 -16.673 13.673 1.00 68.38 71 ASP A C 1
ATOM 527 O O . ASP A 1 71 ? -2.262 -17.794 13.412 1.00 68.38 71 ASP A O 1
ATOM 531 N N . ASP A 1 72 ? -2.010 -15.818 14.444 1.00 68.19 72 ASP A N 1
ATOM 532 C CA . ASP A 1 72 ? -0.653 -16.034 14.990 1.00 68.19 72 ASP A CA 1
ATOM 533 C C . ASP A 1 72 ? 0.428 -16.305 13.909 1.00 68.19 72 ASP A C 1
ATOM 535 O O . ASP A 1 72 ? 1.529 -16.796 14.183 1.00 68.19 72 ASP A O 1
ATOM 539 N N . ASP A 1 73 ? 0.162 -15.924 12.651 1.00 72.69 73 ASP A N 1
ATOM 540 C CA . ASP A 1 73 ? 1.085 -16.064 11.520 1.00 72.69 73 ASP A CA 1
ATOM 541 C C . ASP A 1 73 ? 2.091 -14.903 11.478 1.00 72.69 73 ASP A C 1
ATOM 543 O O . ASP A 1 73 ? 2.070 -13.980 10.653 1.00 72.69 73 ASP A O 1
ATOM 547 N N . THR A 1 74 ? 3.043 -14.976 12.404 1.00 73.06 74 THR A N 1
ATOM 548 C CA . THR A 1 74 ? 4.124 -13.994 12.538 1.00 73.06 74 THR A CA 1
ATOM 549 C C . THR A 1 74 ? 5.005 -13.912 11.276 1.00 73.06 74 THR A C 1
ATOM 551 O O . THR A 1 74 ? 5.630 -12.876 11.021 1.00 73.06 74 THR A O 1
ATOM 554 N N . ALA A 1 75 ? 5.081 -14.978 10.468 1.00 72.75 75 ALA A N 1
ATOM 555 C CA . ALA A 1 75 ? 5.863 -14.986 9.233 1.00 72.75 75 ALA A CA 1
ATOM 556 C C . ALA A 1 75 ? 5.189 -14.138 8.145 1.00 72.75 75 ALA A C 1
ATOM 558 O O . ALA A 1 75 ? 5.856 -13.296 7.534 1.00 72.75 75 ALA A O 1
ATOM 559 N N . ALA A 1 76 ? 3.875 -14.286 7.966 1.00 67.12 76 ALA A N 1
ATOM 560 C CA . ALA A 1 76 ? 3.092 -13.472 7.043 1.00 67.12 76 ALA A CA 1
ATOM 561 C C . ALA A 1 76 ? 3.132 -11.982 7.416 1.00 67.12 76 ALA A C 1
ATOM 563 O O . ALA A 1 76 ? 3.381 -11.141 6.549 1.00 67.12 76 ALA A O 1
ATOM 564 N N . VAL A 1 77 ? 3.007 -11.646 8.708 1.00 69.75 77 VAL A N 1
ATOM 565 C CA . VA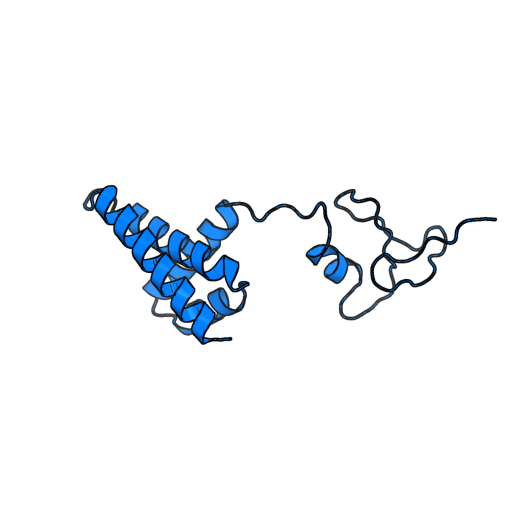L A 1 77 ? 3.138 -10.257 9.194 1.00 69.75 77 VAL A CA 1
ATOM 566 C C . VAL A 1 77 ? 4.499 -9.665 8.816 1.00 69.75 77 VAL A C 1
ATOM 568 O O . VAL A 1 77 ? 4.581 -8.554 8.287 1.00 69.75 77 VAL A O 1
ATOM 571 N N . ARG A 1 78 ? 5.587 -10.414 9.037 1.00 74.81 78 ARG A N 1
ATOM 572 C CA . ARG A 1 78 ? 6.942 -9.964 8.684 1.00 74.81 78 ARG A CA 1
ATOM 573 C C . ARG A 1 78 ? 7.113 -9.774 7.180 1.00 74.81 78 ARG A C 1
ATOM 575 O O . ARG A 1 78 ? 7.742 -8.798 6.782 1.00 74.81 78 ARG A O 1
ATOM 582 N N . MET A 1 79 ? 6.568 -10.673 6.360 1.00 71.62 79 MET A N 1
ATOM 583 C CA . MET A 1 79 ? 6.638 -10.570 4.899 1.00 71.62 79 MET A CA 1
ATOM 584 C C . MET A 1 79 ? 5.875 -9.354 4.370 1.00 71.62 79 MET A C 1
ATOM 586 O O . MET A 1 79 ? 6.417 -8.606 3.556 1.00 71.62 79 MET A O 1
ATOM 590 N N . LEU A 1 80 ? 4.656 -9.126 4.864 1.00 71.69 80 LEU A N 1
ATOM 591 C CA . LEU A 1 80 ? 3.838 -7.977 4.478 1.00 71.69 80 LEU A CA 1
ATOM 592 C C . LEU A 1 80 ? 4.549 -6.666 4.825 1.00 71.69 80 LEU A C 1
ATOM 594 O O . LEU A 1 80 ? 4.711 -5.813 3.956 1.00 71.69 80 LEU A O 1
ATOM 598 N N . LEU A 1 81 ? 5.079 -6.542 6.045 1.00 73.62 81 LEU A N 1
ATOM 599 C CA . LEU A 1 81 ? 5.825 -5.352 6.465 1.00 73.62 81 LEU A CA 1
ATOM 600 C C . LEU A 1 81 ? 7.152 -5.170 5.712 1.00 73.62 81 LEU A C 1
ATOM 602 O O . LEU A 1 81 ? 7.520 -4.041 5.408 1.00 73.62 81 LEU A O 1
ATOM 606 N N . ALA A 1 82 ? 7.872 -6.249 5.385 1.00 76.62 82 ALA A N 1
ATOM 607 C CA . ALA A 1 82 ? 9.131 -6.173 4.637 1.00 76.62 82 ALA A CA 1
ATOM 608 C C . ALA A 1 82 ? 8.944 -5.752 3.170 1.00 76.62 82 ALA A C 1
ATOM 610 O O . ALA A 1 82 ? 9.895 -5.294 2.540 1.00 76.62 82 ALA A O 1
ATOM 611 N N . SER A 1 83 ? 7.736 -5.906 2.625 1.00 76.25 83 SER A N 1
ATOM 612 C CA . SER A 1 83 ? 7.414 -5.467 1.265 1.00 76.25 83 SER A CA 1
ATOM 613 C C . SER A 1 83 ? 7.131 -3.963 1.154 1.00 76.25 83 SER A C 1
ATOM 615 O O . SER A 1 83 ? 7.043 -3.443 0.041 1.00 76.25 83 SER A O 1
ATOM 617 N N . LEU A 1 84 ? 7.008 -3.261 2.287 1.00 74.38 84 LEU A N 1
ATOM 618 C CA . LEU A 1 84 ? 6.675 -1.842 2.337 1.00 74.38 84 LEU A CA 1
ATOM 619 C C . LEU A 1 84 ? 7.930 -0.960 2.478 1.00 74.38 84 LEU A C 1
ATOM 621 O O . LEU A 1 84 ? 8.832 -1.286 3.253 1.00 74.38 84 LEU A O 1
ATOM 625 N N . PRO A 1 85 ? 7.974 0.200 1.798 1.00 73.75 85 PRO A N 1
ATOM 626 C CA . PRO A 1 85 ? 8.923 1.267 2.102 1.00 73.75 85 PRO A CA 1
ATOM 627 C C . PRO A 1 85 ? 8.803 1.750 3.561 1.00 73.75 85 PRO A C 1
ATOM 629 O O . PRO A 1 85 ? 7.692 1.741 4.103 1.00 73.75 85 PRO A O 1
ATOM 632 N N . PRO A 1 86 ? 9.890 2.226 4.202 1.00 73.00 86 PRO A N 1
ATOM 633 C CA . PRO A 1 86 ? 9.877 2.664 5.603 1.00 73.00 86 PRO A CA 1
ATOM 634 C C . PRO A 1 86 ? 8.785 3.688 5.933 1.00 73.00 86 PRO A C 1
ATOM 636 O O . PRO A 1 86 ? 8.116 3.587 6.961 1.00 73.00 86 PRO A O 1
ATOM 639 N N . GLU A 1 87 ? 8.547 4.640 5.033 1.00 72.19 87 GLU A N 1
ATOM 640 C CA . GLU A 1 87 ? 7.512 5.663 5.170 1.00 72.19 87 GLU A CA 1
ATOM 641 C C . GLU A 1 87 ? 6.081 5.094 5.132 1.00 72.19 87 GLU A C 1
ATOM 643 O O . GLU A 1 87 ? 5.159 5.703 5.674 1.00 72.19 87 GLU A O 1
ATOM 648 N N . GLN A 1 88 ? 5.895 3.911 4.541 1.00 75.31 88 GLN A N 1
ATOM 649 C CA . GLN A 1 88 ? 4.602 3.232 4.413 1.00 75.31 88 GLN A CA 1
ATOM 650 C C . GLN A 1 88 ? 4.325 2.249 5.555 1.00 75.31 88 GLN A C 1
ATOM 652 O O . GLN A 1 88 ? 3.163 1.957 5.834 1.00 75.31 88 GLN A O 1
ATOM 657 N N . ILE A 1 89 ? 5.359 1.783 6.266 1.00 76.12 89 ILE A N 1
ATOM 658 C CA . ILE A 1 89 ? 5.208 0.896 7.432 1.00 76.12 89 ILE A CA 1
ATOM 659 C C . ILE A 1 89 ? 4.327 1.559 8.498 1.00 76.12 89 ILE A C 1
ATOM 661 O O . ILE A 1 89 ? 3.406 0.935 9.020 1.00 76.12 89 ILE A O 1
ATOM 665 N N . ALA A 1 90 ? 4.561 2.841 8.786 1.00 72.69 90 ALA A N 1
ATOM 666 C CA . ALA A 1 90 ? 3.790 3.577 9.786 1.00 72.69 90 ALA A CA 1
ATOM 667 C C . ALA A 1 90 ? 2.301 3.693 9.412 1.00 72.69 90 ALA A C 1
ATOM 669 O O . ALA A 1 90 ? 1.441 3.502 10.270 1.00 72.69 90 ALA A O 1
ATOM 670 N N . ALA A 1 91 ? 2.001 3.950 8.134 1.00 70.00 91 ALA A N 1
ATOM 671 C CA . ALA A 1 91 ? 0.632 4.033 7.626 1.00 70.00 91 ALA A CA 1
ATOM 672 C C . ALA A 1 91 ? -0.082 2.669 7.658 1.00 70.00 91 ALA A C 1
ATOM 674 O O . ALA A 1 91 ? -1.249 2.595 8.036 1.00 70.00 91 ALA A O 1
ATOM 675 N N . ALA A 1 92 ? 0.622 1.582 7.328 1.00 75.25 92 ALA A N 1
ATOM 676 C CA . ALA A 1 92 ? 0.073 0.228 7.392 1.00 75.25 92 ALA A CA 1
ATOM 677 C C . ALA A 1 92 ? -0.228 -0.217 8.835 1.00 75.25 92 ALA A C 1
ATOM 679 O O . ALA A 1 92 ? -1.276 -0.808 9.092 1.00 75.25 92 ALA A O 1
ATOM 680 N N . VAL A 1 93 ? 0.652 0.109 9.789 1.00 73.06 93 VAL A N 1
ATOM 681 C CA . VAL A 1 93 ? 0.433 -0.173 11.219 1.00 73.06 93 VAL A CA 1
ATOM 682 C C . VAL A 1 93 ? -0.735 0.648 11.775 1.00 73.06 93 VAL A C 1
ATOM 684 O O . VAL A 1 93 ? -1.579 0.107 12.489 1.00 73.06 93 VAL A O 1
ATOM 687 N N . GLU A 1 94 ? -0.828 1.934 11.426 1.00 68.75 94 GLU A N 1
ATOM 688 C CA . GLU A 1 94 ? -1.972 2.780 11.789 1.00 68.75 94 GLU A CA 1
ATOM 689 C C . GLU A 1 94 ? -3.286 2.212 11.223 1.00 68.75 94 GLU A C 1
ATOM 691 O O . GLU A 1 94 ? -4.267 2.068 11.957 1.00 68.75 94 GLU A O 1
ATOM 696 N N . GLY A 1 95 ? -3.282 1.789 9.954 1.00 67.31 95 GLY A N 1
ATOM 697 C CA . GLY A 1 95 ? -4.410 1.120 9.306 1.00 67.31 95 GLY A CA 1
ATOM 698 C C . GLY A 1 95 ? -4.834 -0.177 10.004 1.00 67.31 95 GLY A C 1
ATOM 699 O O . GLY A 1 95 ? -6.027 -0.394 10.200 1.00 67.31 95 GLY A O 1
ATOM 700 N N . ALA A 1 96 ? -3.883 -1.005 10.450 1.00 71.62 96 ALA A N 1
ATOM 701 C CA . ALA A 1 96 ? -4.166 -2.233 11.199 1.00 71.62 96 ALA A CA 1
ATOM 702 C C . ALA A 1 96 ? -4.866 -1.953 12.544 1.00 71.62 96 ALA A C 1
ATOM 704 O O . ALA A 1 96 ? -5.813 -2.647 12.921 1.00 71.62 96 ALA A O 1
ATOM 705 N N . VAL A 1 97 ? -4.453 -0.899 13.260 1.00 70.00 97 VAL A N 1
ATOM 706 C CA . VAL A 1 97 ? -5.116 -0.480 14.507 1.00 70.00 97 VAL A CA 1
ATOM 707 C C . VAL A 1 97 ? -6.524 0.042 14.243 1.00 70.00 97 VAL A C 1
ATOM 709 O O . VAL A 1 97 ? -7.448 -0.308 14.975 1.00 70.00 97 VAL A O 1
ATOM 712 N N . LEU A 1 98 ? -6.717 0.832 13.185 1.00 64.25 98 LEU A N 1
ATOM 713 C CA . LEU A 1 98 ? -8.042 1.314 12.793 1.00 64.25 98 LEU A CA 1
ATOM 714 C C . LEU A 1 98 ? -8.968 0.169 12.351 1.00 64.25 98 LEU A C 1
ATOM 716 O O . LEU A 1 98 ? -10.150 0.176 12.697 1.00 64.25 98 LEU A O 1
ATOM 720 N N . ALA A 1 99 ? -8.438 -0.842 11.658 1.00 68.69 99 ALA A N 1
ATOM 721 C CA . ALA A 1 99 ? -9.183 -2.044 11.290 1.00 68.69 99 ALA A CA 1
ATOM 722 C C . ALA A 1 99 ? -9.647 -2.823 12.535 1.00 68.69 99 ALA A C 1
ATOM 724 O O . ALA A 1 99 ? -10.828 -3.152 12.646 1.00 68.69 99 ALA A O 1
ATOM 725 N N . MET A 1 100 ? -8.757 -3.037 13.514 1.00 68.31 100 MET A N 1
ATOM 726 C CA . MET A 1 100 ? -9.115 -3.652 14.803 1.00 68.31 100 MET A CA 1
ATOM 727 C C . MET A 1 100 ? -10.137 -2.816 15.576 1.00 68.31 100 MET A C 1
ATOM 729 O O . MET A 1 100 ? -11.093 -3.354 16.129 1.00 68.31 100 MET A O 1
ATOM 733 N N . ALA A 1 101 ? -9.980 -1.494 15.581 1.00 63.94 101 ALA A N 1
ATOM 734 C CA . ALA A 1 101 ? -10.913 -0.585 16.228 1.00 63.94 101 ALA A CA 1
ATOM 735 C C . ALA A 1 101 ? -12.323 -0.646 15.626 1.00 63.94 101 ALA A C 1
ATOM 737 O O . ALA A 1 101 ? -13.305 -0.550 16.360 1.00 63.94 101 ALA A O 1
ATOM 738 N N . GLY A 1 102 ? -12.437 -0.860 14.311 1.00 65.06 102 GLY A N 1
ATOM 739 C CA . GLY A 1 102 ? -13.716 -1.100 13.645 1.00 65.06 102 GLY A CA 1
ATOM 740 C C . GLY A 1 102 ? -14.482 -2.293 14.228 1.00 65.06 102 GLY A C 1
ATOM 741 O O . GLY A 1 102 ? -15.703 -2.214 14.361 1.00 65.06 102 GLY A O 1
ATOM 742 N N . LEU A 1 103 ? -13.772 -3.350 14.642 1.00 66.06 103 LEU A N 1
ATOM 743 C CA . LEU A 1 103 ? -14.355 -4.564 15.230 1.00 66.06 103 LEU A CA 1
ATOM 744 C C . LEU A 1 103 ? -14.857 -4.362 16.668 1.00 66.06 103 LEU A C 1
ATOM 746 O O . LEU A 1 103 ? -15.764 -5.065 17.100 1.00 66.06 103 LEU A O 1
ATOM 750 N N . VAL A 1 104 ? -14.294 -3.400 17.407 1.00 65.88 104 VAL A N 1
ATOM 751 C CA . VAL A 1 104 ? -14.612 -3.151 18.829 1.00 65.88 104 VAL A CA 1
ATOM 752 C C . VAL A 1 104 ? -15.297 -1.803 19.076 1.00 65.88 104 VAL A C 1
ATOM 754 O O . VAL A 1 104 ? -15.458 -1.382 20.220 1.00 65.88 104 VAL A O 1
ATOM 757 N N . ARG A 1 105 ? -15.736 -1.113 18.016 1.00 67.69 105 ARG A N 1
ATOM 758 C CA . ARG A 1 105 ? -16.282 0.256 18.088 1.00 67.69 105 ARG A CA 1
ATOM 759 C C . ARG A 1 105 ? -17.516 0.410 18.986 1.00 67.69 105 ARG A C 1
ATOM 761 O O . ARG A 1 105 ? -17.836 1.520 19.387 1.00 67.69 105 ARG A O 1
ATOM 768 N N . GLU A 1 106 ? -18.232 -0.681 19.255 1.00 73.69 106 GLU A N 1
ATOM 769 C CA . GLU A 1 106 ? -19.420 -0.682 20.122 1.00 73.69 106 GLU A CA 1
ATOM 770 C C . GLU A 1 106 ? -19.064 -0.716 21.614 1.00 73.69 106 GLU A C 1
ATOM 772 O O . GLU A 1 106 ? -19.902 -0.408 22.456 1.00 73.69 106 GLU A O 1
ATOM 777 N N . VAL A 1 107 ? -17.815 -1.057 21.944 1.00 76.94 107 VAL A N 1
ATOM 778 C CA . VAL A 1 107 ? -17.329 -1.214 23.323 1.00 76.94 107 VAL A CA 1
ATOM 779 C C . VAL A 1 107 ? -16.129 -0.316 23.652 1.00 76.94 107 VAL A C 1
ATOM 781 O O . VAL A 1 107 ? -15.750 -0.209 24.816 1.00 76.94 107 VAL A O 1
ATOM 784 N N . VAL A 1 108 ? -15.547 0.366 22.659 1.00 71.31 108 VAL A N 1
ATOM 785 C CA . VAL A 1 108 ? -14.399 1.275 22.818 1.00 71.31 108 VAL A CA 1
ATOM 786 C C . VAL A 1 108 ? -14.744 2.670 22.300 1.00 71.31 108 VAL A C 1
ATOM 788 O O . VAL A 1 108 ? -15.332 2.820 21.231 1.00 71.31 108 VAL A O 1
ATOM 791 N N . THR A 1 109 ? -14.353 3.713 23.038 1.00 76.44 109 THR A N 1
ATOM 792 C CA . THR A 1 109 ? -14.615 5.099 22.630 1.00 76.44 109 THR A CA 1
ATOM 793 C C . THR A 1 109 ? -13.754 5.516 21.427 1.00 76.44 109 THR A C 1
ATOM 795 O O . THR A 1 109 ? -12.606 5.077 21.303 1.00 76.44 109 THR A O 1
ATOM 798 N N . PRO A 1 110 ? -14.243 6.426 20.561 1.00 69.44 110 PRO A N 1
ATOM 799 C CA . PRO A 1 110 ? -13.463 6.940 19.431 1.00 69.44 110 PRO A CA 1
ATOM 800 C C . PRO A 1 110 ? -12.123 7.571 19.837 1.00 69.44 110 PRO A C 1
ATOM 802 O O . PRO A 1 110 ? -11.132 7.443 19.124 1.00 69.44 110 PRO A O 1
ATOM 805 N N . GLU A 1 111 ? -12.070 8.224 20.999 1.00 71.88 111 GLU A N 1
ATOM 806 C CA . GLU A 1 111 ? -10.846 8.833 21.528 1.00 71.88 111 GLU A CA 1
ATOM 807 C C . GLU A 1 111 ? -9.789 7.780 21.896 1.00 71.88 111 GLU A C 1
ATOM 809 O O . GLU A 1 111 ? -8.617 7.928 21.550 1.00 71.88 111 GLU A O 1
ATOM 814 N N . ALA A 1 112 ? -10.195 6.677 22.535 1.00 68.81 112 ALA A N 1
ATOM 815 C CA . ALA A 1 112 ? -9.288 5.579 22.860 1.00 68.81 112 ALA A CA 1
ATOM 816 C C . ALA A 1 112 ? -8.702 4.936 21.591 1.00 68.81 112 ALA A C 1
ATOM 818 O O . ALA A 1 112 ? -7.503 4.658 21.536 1.00 68.81 112 ALA A O 1
ATOM 819 N N . VAL A 1 113 ? -9.519 4.789 20.543 1.00 67.00 113 VAL A N 1
ATOM 820 C CA . VAL A 1 113 ? -9.081 4.316 19.220 1.00 67.00 113 VAL A CA 1
ATOM 821 C C . VAL A 1 113 ? -8.039 5.251 18.605 1.00 67.00 113 VAL A C 1
ATOM 823 O O . VAL A 1 113 ? -6.983 4.798 18.162 1.00 67.00 113 VAL A O 1
ATOM 826 N N . GLN A 1 114 ? -8.300 6.559 18.599 1.00 67.50 114 GLN A N 1
ATOM 827 C CA . GLN A 1 114 ? -7.374 7.548 18.040 1.00 67.50 114 GLN A CA 1
ATOM 828 C C . GLN A 1 114 ? -6.046 7.592 18.805 1.00 67.50 114 GLN A C 1
ATOM 830 O O . GLN A 1 114 ? -4.980 7.709 18.195 1.00 67.50 114 GLN A O 1
ATOM 835 N N . ASN A 1 115 ? -6.089 7.461 20.132 1.00 69.69 115 ASN A N 1
ATOM 836 C CA . ASN A 1 115 ? -4.889 7.406 20.962 1.00 69.69 115 ASN A CA 1
ATOM 837 C C . ASN A 1 115 ? -4.070 6.132 20.700 1.00 69.69 115 ASN A C 1
ATOM 839 O O . ASN A 1 115 ? -2.842 6.208 20.595 1.00 69.69 115 ASN A O 1
ATOM 843 N N . ALA A 1 116 ? -4.727 4.981 20.530 1.00 68.50 116 ALA A N 1
ATOM 844 C CA . ALA A 1 116 ? -4.065 3.731 20.163 1.00 68.50 116 ALA A CA 1
ATOM 845 C C . ALA A 1 116 ? -3.398 3.818 18.780 1.00 68.50 116 ALA A C 1
ATOM 847 O O . ALA A 1 116 ? -2.220 3.485 18.648 1.00 68.50 116 ALA A O 1
ATOM 848 N N . ALA A 1 117 ? -4.107 4.341 17.773 1.00 65.44 117 ALA A N 1
ATOM 849 C CA . ALA A 1 117 ? -3.583 4.529 16.419 1.00 65.44 117 ALA A CA 1
ATOM 850 C C . ALA A 1 117 ? -2.352 5.452 16.406 1.00 65.44 117 ALA A C 1
ATOM 852 O O . ALA A 1 117 ? -1.310 5.108 15.843 1.00 65.44 117 ALA A O 1
ATOM 853 N N . ARG A 1 118 ? -2.426 6.585 17.121 1.00 70.94 118 ARG A N 1
ATOM 854 C CA . ARG A 1 118 ? -1.302 7.522 17.269 1.00 70.94 118 ARG A CA 1
ATOM 855 C C . ARG A 1 118 ? -0.090 6.861 17.929 1.00 70.94 118 ARG A C 1
ATOM 857 O O . ARG A 1 118 ? 1.033 7.060 17.475 1.00 70.94 118 ARG A O 1
ATOM 864 N N . SER A 1 119 ? -0.315 6.076 18.982 1.00 69.12 119 SER A N 1
ATOM 865 C CA . SER A 1 119 ? 0.758 5.412 19.732 1.00 69.12 119 SER A CA 1
ATOM 866 C C . SER A 1 119 ? 1.450 4.339 18.890 1.00 69.12 119 SER A C 1
ATOM 868 O O . SER A 1 119 ? 2.678 4.294 18.829 1.00 69.12 119 SER A O 1
ATOM 870 N N . ALA A 1 120 ? 0.671 3.528 18.171 1.00 69.06 120 ALA A N 1
ATOM 871 C CA . ALA A 1 120 ? 1.191 2.510 17.265 1.00 69.06 120 ALA A CA 1
ATOM 872 C C . ALA A 1 120 ? 2.024 3.119 16.127 1.00 69.06 120 ALA A C 1
ATOM 874 O O . ALA A 1 120 ? 3.108 2.621 15.825 1.00 69.06 120 ALA A O 1
ATOM 875 N N . ARG A 1 121 ? 1.576 4.244 15.552 1.00 69.94 121 ARG A N 1
ATOM 876 C CA . ARG A 1 121 ? 2.332 4.979 14.529 1.00 69.94 121 ARG A CA 1
ATOM 877 C C . ARG A 1 121 ? 3.696 5.451 15.041 1.00 69.94 121 ARG A C 1
ATOM 879 O O . ARG A 1 121 ? 4.692 5.290 14.341 1.00 69.94 121 ARG A O 1
ATOM 886 N N . VAL A 1 122 ? 3.754 6.031 16.244 1.00 72.38 122 VAL A N 1
ATOM 887 C CA . VAL A 1 122 ? 5.016 6.513 16.840 1.00 72.38 122 VAL A CA 1
ATOM 888 C C . VAL A 1 122 ? 6.006 5.363 17.029 1.00 72.38 122 VAL A C 1
ATOM 890 O O . VAL A 1 122 ? 7.156 5.479 16.606 1.00 72.38 122 VAL A O 1
ATOM 893 N N . LEU A 1 123 ? 5.549 4.241 17.593 1.00 71.00 123 LEU A N 1
ATOM 894 C CA . LEU A 1 123 ? 6.381 3.051 17.799 1.00 71.00 123 LEU A CA 1
ATOM 895 C C . LEU A 1 123 ? 6.869 2.453 16.471 1.00 71.00 123 LEU A C 1
ATOM 897 O O . LEU A 1 123 ? 8.033 2.077 16.355 1.00 71.00 123 LEU A O 1
ATOM 901 N N . ALA A 1 124 ? 6.009 2.414 15.448 1.00 67.25 124 ALA A N 1
ATOM 902 C CA . ALA A 1 124 ? 6.373 1.921 14.122 1.00 67.25 124 ALA A CA 1
ATOM 903 C C . ALA A 1 124 ? 7.469 2.773 13.462 1.00 67.25 124 ALA A C 1
ATOM 905 O O . ALA A 1 124 ? 8.401 2.222 12.882 1.00 67.25 124 ALA A O 1
ATOM 906 N N . ILE A 1 125 ? 7.392 4.104 13.581 1.00 69.94 125 ILE A N 1
ATOM 907 C CA . ILE A 1 125 ? 8.422 5.019 13.062 1.00 69.94 125 ILE A CA 1
ATOM 908 C C . ILE A 1 125 ? 9.757 4.798 13.781 1.00 69.94 125 ILE A C 1
ATOM 910 O O . ILE A 1 125 ? 10.796 4.732 13.127 1.00 69.94 125 ILE A O 1
ATOM 914 N N . GLN A 1 126 ? 9.743 4.662 15.110 1.00 75.00 126 GLN A N 1
ATOM 915 C CA . GLN A 1 126 ? 10.957 4.395 15.891 1.00 75.00 126 GLN A CA 1
ATOM 916 C C 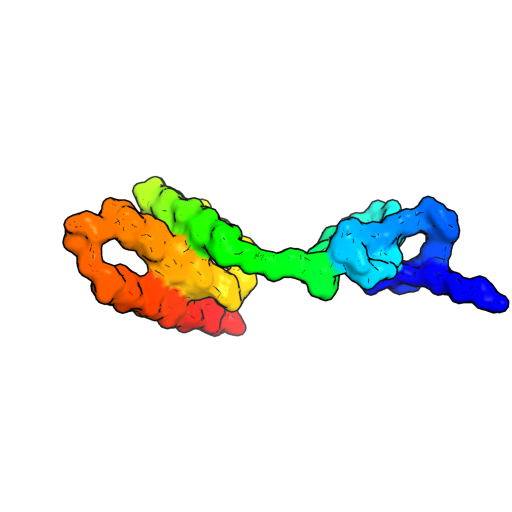. GLN A 1 126 ? 11.621 3.083 15.455 1.00 75.00 126 GLN A C 1
ATOM 918 O O . GLN A 1 126 ? 12.787 3.091 15.069 1.00 75.00 126 GLN A O 1
ATOM 923 N N . ALA A 1 127 ? 10.855 1.992 15.397 1.00 69.31 127 ALA A N 1
ATOM 924 C CA . ALA A 1 127 ? 11.363 0.685 14.984 1.00 69.31 127 ALA A CA 1
ATOM 925 C C . ALA A 1 127 ? 11.849 0.655 13.522 1.00 69.31 127 ALA A C 1
ATOM 927 O O . ALA A 1 127 ? 12.813 -0.039 13.199 1.00 69.31 127 ALA A O 1
ATOM 928 N N . ALA A 1 128 ? 11.196 1.398 12.620 1.00 67.56 128 ALA A N 1
ATOM 929 C CA . ALA A 1 128 ? 11.634 1.516 11.230 1.00 67.56 128 ALA A CA 1
ATOM 930 C C . ALA A 1 128 ? 12.969 2.269 11.110 1.00 67.56 128 ALA A C 1
ATOM 932 O O . ALA A 1 128 ? 13.807 1.891 10.295 1.00 67.56 128 ALA A O 1
ATOM 933 N N . ASN A 1 129 ? 13.188 3.295 11.938 1.00 72.12 129 ASN A N 1
ATOM 934 C CA . ASN A 1 129 ? 14.432 4.065 11.947 1.00 72.12 129 ASN A CA 1
ATOM 935 C C . ASN A 1 129 ? 15.610 3.289 12.553 1.00 72.12 129 ASN A C 1
ATOM 937 O O . ASN A 1 129 ? 16.733 3.482 12.108 1.00 72.12 129 ASN A O 1
ATOM 941 N N . GLU A 1 130 ? 15.368 2.399 13.518 1.00 73.62 130 GLU A N 1
ATOM 942 C CA . GLU A 1 130 ? 16.398 1.531 14.120 1.00 73.62 130 GLU A CA 1
ATOM 943 C C . GLU A 1 130 ? 16.907 0.421 13.181 1.00 73.62 130 GLU A C 1
ATOM 945 O O . GLU A 1 130 ? 17.922 -0.213 13.463 1.00 73.62 130 GLU A O 1
ATOM 950 N N . ARG A 1 131 ? 16.202 0.150 12.073 1.00 60.28 131 ARG A N 1
ATOM 951 C CA . ARG A 1 131 ? 16.607 -0.842 11.063 1.00 60.28 131 ARG A CA 1
ATOM 952 C C . ARG A 1 131 ? 17.601 -0.311 10.019 1.00 60.28 131 ARG A C 1
ATOM 954 O O . ARG A 1 131 ? 18.147 -1.134 9.284 1.00 60.28 131 ARG A O 1
ATOM 961 N N . ASN A 1 132 ? 17.785 1.008 9.927 1.00 48.00 132 ASN A N 1
ATOM 962 C CA . ASN A 1 132 ? 18.732 1.675 9.019 1.00 48.00 132 ASN A CA 1
ATOM 963 C C . ASN A 1 132 ? 20.058 1.976 9.722 1.00 48.00 132 ASN A C 1
ATOM 965 O O . ASN A 1 132 ? 21.086 1.989 9.010 1.00 48.00 132 ASN A O 1
#

Radius of gyration: 21.01 Å; chains: 1; bounding box: 38×32×62 Å

Secondary structure (DSSP, 8-state):
-----B-TTT-PBPPTTSEEE-TTSS--EEE----SS-HHHHHHHH-TTPPPPPHHHHHHHHHHHHHHHHTT-HHHHHHHHHTS-HHHHHHHHHHHHHHHHHHHTTTS-HHHHHHHHHHHHHHHHHHHHTT-